Protein AF-A0A838HCY9-F1 (afdb_monomer_lite)

pLDDT: mean 92.93, std 5.8, range [73.19, 98.44]

Foldseek 3Di:
DDPDPVVVVVQLDWDDPDQLDTDGDDDDDPDPDDDPVSVVSNVVSSVVVNDDPVDDDDD

Radius of gyration: 12.64 Å; chains: 1; b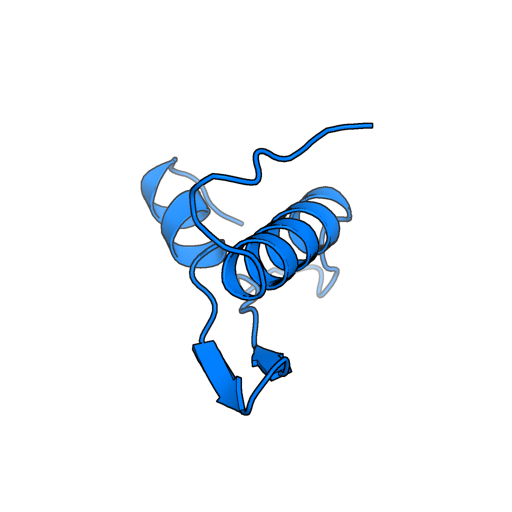ounding box: 28×26×30 Å

Structure (mmCIF, N/CA/C/O backbone):
data_AF-A0A838HCY9-F1
#
_entry.id   AF-A0A838HCY9-F1
#
loop_
_atom_site.group_PDB
_atom_site.id
_atom_site.type_symbol
_atom_site.label_atom_id
_atom_site.label_alt_id
_atom_site.label_comp_id
_atom_site.label_asym_id
_atom_site.label_entity_id
_atom_site.label_seq_id
_atom_site.pdbx_PDB_ins_code
_atom_site.Cartn_x
_atom_site.Cartn_y
_atom_site.Cartn_z
_atom_site.occupancy
_atom_site.B_iso_or_equiv
_atom_site.auth_seq_id
_atom_site.auth_comp_id
_atom_site.auth_asym_id
_atom_site.auth_atom_id
_atom_site.pdbx_PDB_model_num
ATOM 1 N N . MET A 1 1 ? 8.702 -6.713 -15.625 1.00 83.06 1 MET A N 1
ATOM 2 C CA . MET A 1 1 ? 8.480 -5.335 -15.115 1.00 83.06 1 MET A CA 1
ATOM 3 C C . MET A 1 1 ? 7.206 -4.796 -15.740 1.00 83.06 1 MET A C 1
ATOM 5 O O . MET A 1 1 ? 6.971 -5.151 -16.886 1.00 83.06 1 MET A O 1
ATOM 9 N N . PRO A 1 2 ? 6.373 -4.015 -15.031 1.00 87.19 2 PRO A N 1
ATOM 10 C CA . PRO A 1 2 ? 5.152 -3.478 -15.623 1.00 87.19 2 PRO A CA 1
ATOM 11 C C . PRO A 1 2 ? 5.506 -2.560 -16.800 1.00 87.19 2 PRO A C 1
ATOM 13 O O . PRO A 1 2 ? 6.380 -1.703 -16.691 1.00 87.19 2 PRO A O 1
ATOM 16 N N . HIS A 1 3 ? 4.840 -2.769 -17.930 1.00 90.50 3 HIS A N 1
ATOM 17 C CA . HIS A 1 3 ? 5.003 -1.994 -19.162 1.00 90.50 3 HIS A CA 1
ATOM 18 C C . HIS A 1 3 ? 3.832 -1.036 -19.398 1.00 90.50 3 HIS A C 1
ATOM 20 O O . HIS A 1 3 ? 3.891 -0.182 -20.279 1.00 90.50 3 HIS A O 1
ATOM 26 N N . THR A 1 4 ? 2.766 -1.173 -18.609 1.00 95.12 4 THR A N 1
ATOM 27 C CA . THR A 1 4 ? 1.579 -0.323 -18.652 1.00 95.12 4 THR A CA 1
ATOM 28 C C . THR A 1 4 ? 1.207 0.134 -17.247 1.00 95.12 4 THR A C 1
ATOM 30 O O . THR A 1 4 ? 1.574 -0.495 -16.251 1.00 95.12 4 THR A O 1
ATOM 33 N N . VAL A 1 5 ? 0.434 1.219 -17.165 1.00 95.00 5 VAL A N 1
ATOM 34 C CA . VAL A 1 5 ? -0.118 1.705 -15.892 1.00 95.00 5 VAL A CA 1
ATOM 35 C C . VAL A 1 5 ? -1.008 0.644 -15.247 1.00 95.00 5 VAL A C 1
ATOM 37 O O . VAL A 1 5 ? -0.926 0.445 -14.045 1.00 95.00 5 VAL A O 1
ATOM 40 N N . ILE A 1 6 ? -1.791 -0.091 -16.040 1.00 96.44 6 ILE A N 1
ATOM 41 C CA . ILE A 1 6 ? -2.668 -1.160 -15.541 1.00 96.44 6 ILE A CA 1
ATOM 42 C C . ILE A 1 6 ? -1.847 -2.242 -14.831 1.00 96.44 6 ILE A C 1
ATOM 44 O O . ILE A 1 6 ? -2.127 -2.562 -13.685 1.00 96.44 6 ILE A O 1
ATOM 48 N N . GLN A 1 7 ? -0.760 -2.714 -15.448 1.00 93.31 7 GLN A N 1
ATOM 49 C CA . GLN A 1 7 ? 0.121 -3.710 -14.829 1.00 93.31 7 GLN A CA 1
ATOM 50 C C . GLN A 1 7 ? 0.800 -3.196 -13.553 1.00 93.31 7 GLN A C 1
ATOM 52 O O . GLN A 1 7 ? 1.103 -3.981 -12.657 1.00 93.31 7 GLN A O 1
ATOM 57 N N . LEU A 1 8 ? 1.081 -1.891 -13.475 1.00 92.50 8 LEU A N 1
ATOM 58 C CA . LEU A 1 8 ? 1.591 -1.283 -12.250 1.00 92.50 8 LEU A CA 1
ATOM 59 C C . LEU A 1 8 ? 0.515 -1.266 -11.159 1.00 92.50 8 LEU A C 1
ATOM 61 O O . LEU A 1 8 ? 0.820 -1.619 -10.027 1.00 92.50 8 LEU A O 1
ATOM 65 N N . LEU A 1 9 ? -0.722 -0.887 -11.486 1.00 94.31 9 LEU A N 1
ATOM 66 C CA . LEU A 1 9 ? -1.836 -0.897 -10.535 1.00 94.31 9 LEU A CA 1
ATOM 67 C C . LEU A 1 9 ? -2.104 -2.314 -10.013 1.00 94.31 9 LEU A C 1
ATOM 69 O O . LEU A 1 9 ? -2.172 -2.497 -8.801 1.00 94.31 9 LEU A O 1
ATOM 73 N N . ASP A 1 10 ? -2.122 -3.313 -10.899 1.00 94.25 10 ASP A N 1
ATOM 74 C CA . ASP A 1 10 ? -2.277 -4.728 -10.534 1.00 94.25 10 ASP A CA 1
ATOM 75 C C . ASP A 1 10 ? -1.175 -5.202 -9.574 1.00 94.25 10 ASP A C 1
ATOM 77 O O . ASP A 1 10 ? -1.419 -5.993 -8.667 1.00 94.25 10 ASP A O 1
ATOM 81 N N . LEU A 1 11 ? 0.056 -4.715 -9.752 1.00 93.56 11 LEU A N 1
ATOM 82 C CA . LEU A 1 11 ? 1.178 -5.034 -8.868 1.00 93.56 11 LEU A CA 1
ATOM 83 C C . LEU A 1 11 ? 1.026 -4.408 -7.473 1.00 93.56 11 LEU A C 1
ATOM 85 O O . LEU A 1 11 ? 1.578 -4.925 -6.499 1.00 93.56 11 LEU A O 1
ATOM 89 N N . LEU A 1 12 ? 0.320 -3.282 -7.378 1.00 95.19 12 LEU A N 1
ATOM 90 C CA . LEU A 1 12 ? 0.049 -2.602 -6.117 1.00 95.19 12 LEU A CA 1
ATOM 91 C C . LEU A 1 12 ? -1.167 -3.183 -5.391 1.00 95.19 12 LEU A C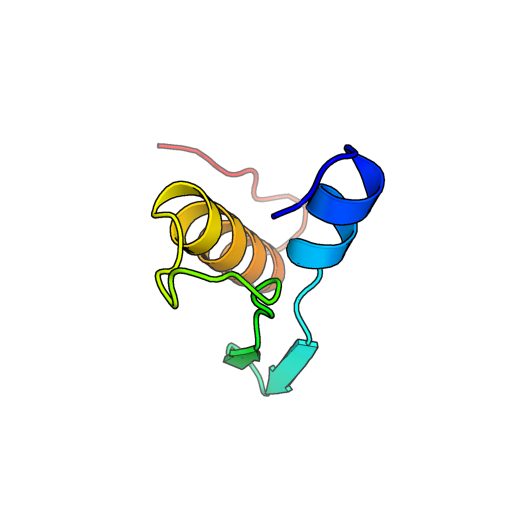 1
ATOM 93 O O . LEU A 1 12 ? -1.370 -2.831 -4.234 1.00 95.19 12 LEU A O 1
ATOM 97 N N . GLU A 1 13 ? -1.979 -4.032 -6.020 1.00 95.62 13 GLU A N 1
ATOM 98 C CA . GLU A 1 13 ? -3.016 -4.788 -5.313 1.00 95.62 13 GLU A CA 1
ATOM 99 C C . GLU A 1 13 ? -2.366 -5.808 -4.371 1.00 95.62 13 GLU A C 1
ATOM 101 O O . GLU A 1 13 ? -1.547 -6.635 -4.785 1.00 95.62 13 GLU A O 1
ATOM 106 N N . LEU A 1 14 ? -2.722 -5.743 -3.088 1.00 97.50 14 LEU A N 1
ATOM 107 C CA . LEU A 1 14 ? -2.179 -6.623 -2.057 1.00 97.50 14 LEU A CA 1
ATOM 108 C C . LEU A 1 14 ? -3.209 -7.674 -1.664 1.00 97.50 14 LEU A C 1
ATOM 110 O O . LEU A 1 14 ? -4.375 -7.367 -1.432 1.00 97.50 14 LEU A O 1
ATOM 114 N N . GLU A 1 15 ? -2.758 -8.916 -1.528 1.00 97.88 15 GLU A N 1
ATOM 115 C CA . GLU A 1 15 ? -3.561 -9.967 -0.910 1.00 97.88 15 GLU A CA 1
ATOM 116 C C . GLU A 1 15 ? -3.485 -9.804 0.612 1.00 97.88 15 GLU A C 1
ATOM 118 O O . GLU A 1 15 ? -2.399 -9.883 1.189 1.00 97.88 15 GLU A O 1
ATOM 123 N N . GLN A 1 16 ? -4.619 -9.582 1.273 1.00 98.00 16 GLN A N 1
ATOM 124 C CA . GLN A 1 16 ? -4.679 -9.608 2.731 1.00 98.00 16 GLN A CA 1
ATOM 125 C C . GLN A 1 16 ? -4.706 -11.060 3.219 1.00 98.00 16 GLN A C 1
ATOM 127 O O . GLN A 1 16 ? -5.573 -11.834 2.820 1.00 98.00 16 GLN A O 1
ATOM 132 N N . LEU A 1 17 ? -3.755 -11.422 4.079 1.00 98.31 17 LEU A N 1
ATOM 133 C CA . LEU A 1 17 ? -3.668 -12.756 4.678 1.00 98.31 17 LEU A CA 1
ATOM 134 C C . LEU A 1 17 ? -4.274 -12.784 6.083 1.00 98.31 17 LEU A C 1
ATOM 136 O O . LEU A 1 17 ? -4.914 -13.765 6.448 1.00 98.31 17 LEU A O 1
ATOM 140 N N . GLU A 1 18 ? -4.070 -11.714 6.856 1.00 97.81 18 GLU A N 1
ATOM 141 C CA . GLU A 1 18 ? -4.588 -11.540 8.218 1.00 97.81 18 GLU A CA 1
ATOM 142 C C . GLU A 1 18 ? -4.719 -10.039 8.553 1.00 97.81 18 GLU A C 1
ATOM 144 O O . GLU A 1 18 ? -4.442 -9.169 7.718 1.00 97.81 18 GLU A O 1
ATOM 149 N N . VAL A 1 19 ? -5.161 -9.715 9.770 1.00 97.25 19 VAL A N 1
ATOM 150 C CA . VAL A 1 19 ? -5.095 -8.352 10.313 1.00 97.25 19 VAL A CA 1
ATOM 151 C C . VAL A 1 19 ? -3.641 -7.885 10.279 1.00 97.25 19 VAL A C 1
ATOM 153 O O . VAL A 1 19 ? -2.752 -8.564 10.787 1.00 97.25 19 VAL A O 1
ATOM 156 N N . ASP A 1 20 ? -3.409 -6.747 9.629 1.00 96.56 20 ASP A N 1
ATOM 157 C CA . ASP A 1 20 ? -2.093 -6.124 9.448 1.00 96.56 20 ASP A CA 1
ATOM 158 C C . ASP A 1 20 ? -1.040 -6.977 8.702 1.00 96.56 20 ASP A C 1
ATOM 160 O O . ASP A 1 20 ? 0.136 -6.611 8.656 1.00 96.56 20 ASP A O 1
ATOM 164 N N . LEU A 1 21 ? -1.447 -8.075 8.047 1.00 98.00 21 LEU A N 1
ATOM 165 C CA . LEU A 1 21 ? -0.568 -8.945 7.260 1.00 98.00 21 LEU A CA 1
ATOM 166 C C . LEU A 1 21 ? -1.005 -9.005 5.793 1.00 98.00 21 LEU A C 1
ATOM 168 O O . LEU A 1 21 ? -2.062 -9.543 5.456 1.00 98.00 21 LEU A O 1
ATOM 172 N N . TYR A 1 22 ? -0.130 -8.524 4.909 1.00 98.44 22 TYR A N 1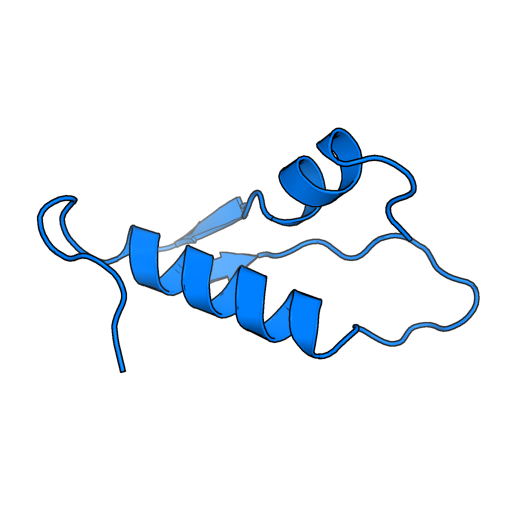
ATOM 173 C CA . TYR A 1 22 ? -0.391 -8.410 3.475 1.00 98.44 22 TYR A CA 1
ATOM 174 C C . TYR A 1 22 ? 0.725 -9.047 2.643 1.00 98.44 22 TYR A C 1
ATOM 176 O O . TYR A 1 22 ? 1.907 -8.953 2.980 1.00 98.44 22 TYR A O 1
ATOM 184 N N . ARG A 1 23 ? 0.358 -9.663 1.517 1.00 97.31 23 ARG A N 1
ATOM 185 C CA . ARG A 1 23 ? 1.279 -10.229 0.527 1.00 97.31 23 ARG A CA 1
ATOM 186 C C . ARG A 1 23 ? 1.251 -9.400 -0.753 1.00 97.31 23 ARG A C 1
ATOM 188 O O . ARG A 1 23 ? 0.245 -9.350 -1.457 1.00 97.31 23 ARG A O 1
ATOM 195 N N . GLY A 1 24 ? 2.393 -8.798 -1.076 1.00 94.62 24 GLY A N 1
ATOM 196 C CA . GLY A 1 24 ? 2.653 -8.189 -2.379 1.00 94.62 24 GLY A CA 1
ATOM 197 C C . GLY A 1 24 ? 3.199 -9.207 -3.379 1.00 94.62 24 GLY A C 1
ATOM 198 O O . GLY A 1 24 ? 3.903 -10.149 -3.009 1.00 94.62 24 GLY A O 1
ATOM 199 N N . ARG A 1 25 ? 2.888 -9.012 -4.661 1.00 91.81 25 ARG A N 1
ATOM 200 C CA . ARG A 1 25 ? 3.484 -9.779 -5.765 1.00 91.81 25 ARG A CA 1
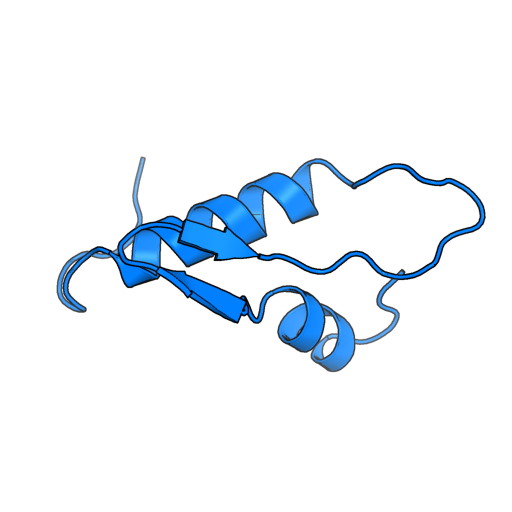ATOM 201 C C . ARG A 1 25 ? 4.690 -9.033 -6.331 1.00 91.81 25 ARG A C 1
ATOM 203 O O . ARG A 1 25 ? 4.871 -7.845 -6.066 1.00 91.81 25 ARG A O 1
ATOM 210 N N . GLN A 1 26 ? 5.507 -9.725 -7.116 1.00 89.56 26 GLN A N 1
ATOM 211 C CA . GLN A 1 26 ? 6.611 -9.157 -7.886 1.00 89.56 26 GLN A CA 1
ATOM 212 C C . GLN A 1 26 ? 6.535 -9.715 -9.320 1.00 89.56 26 GLN A C 1
ATOM 214 O O . GLN A 1 26 ? 6.179 -10.882 -9.474 1.00 89.56 26 GLN A O 1
ATOM 219 N N . PRO A 1 27 ? 6.788 -8.912 -10.373 1.00 85.69 27 PRO A N 1
ATOM 220 C CA . PRO A 1 27 ? 6.732 -9.411 -11.746 1.00 85.69 27 PRO A CA 1
ATOM 221 C C . PRO A 1 27 ? 7.971 -10.238 -12.073 1.00 85.69 27 PRO A C 1
ATOM 223 O O . PRO A 1 27 ? 9.073 -9.730 -11.888 1.00 85.69 27 PRO A O 1
ATOM 226 N N . ASP A 1 28 ? 7.816 -11.408 -12.689 1.00 84.00 28 ASP A N 1
ATOM 227 C CA . ASP A 1 28 ? 8.963 -12.210 -13.118 1.00 84.00 28 ASP A CA 1
ATOM 228 C C . ASP A 1 28 ? 9.955 -11.386 -13.953 1.00 84.00 28 ASP A C 1
ATOM 230 O O . ASP A 1 28 ? 9.623 -10.770 -14.975 1.00 84.00 28 ASP A O 1
ATOM 234 N N . THR A 1 29 ? 11.198 -11.340 -13.480 1.00 81.62 29 THR A N 1
ATOM 235 C CA . THR A 1 29 ? 12.284 -10.611 -14.130 1.00 81.62 29 THR A CA 1
ATOM 236 C C . THR A 1 29 ? 13.561 -11.416 -14.170 1.00 81.62 29 THR A C 1
ATOM 238 O O . THR A 1 29 ? 13.889 -12.134 -13.231 1.00 81.62 29 THR A O 1
ATOM 241 N N . ALA A 1 30 ? 14.339 -11.209 -15.239 1.00 80.12 30 ALA A N 1
ATOM 242 C CA . ALA A 1 30 ? 15.660 -11.815 -15.403 1.00 80.12 30 ALA A CA 1
ATOM 243 C C . ALA A 1 30 ? 16.603 -11.512 -14.222 1.00 80.12 30 ALA A C 1
ATOM 245 O O . ALA A 1 30 ? 17.448 -12.327 -13.869 1.00 80.12 30 ALA A O 1
ATOM 246 N N . MET A 1 31 ? 16.433 -10.349 -13.584 1.00 76.75 31 MET A N 1
ATOM 247 C CA . MET A 1 31 ? 17.043 -10.040 -12.295 1.00 76.75 31 MET A CA 1
ATOM 248 C C . MET A 1 31 ? 15.998 -10.224 -11.196 1.00 76.75 31 MET A C 1
ATOM 250 O O . MET A 1 31 ? 15.040 -9.457 -11.143 1.00 76.75 31 MET A O 1
ATOM 254 N N . GLN A 1 32 ? 16.187 -11.185 -10.294 1.00 73.19 32 GLN A N 1
ATOM 255 C CA . GLN A 1 32 ? 15.311 -11.399 -9.133 1.00 73.19 32 GLN A CA 1
ATOM 256 C C . GLN A 1 32 ? 15.560 -10.356 -8.029 1.00 73.19 32 GLN A C 1
ATOM 258 O O . GLN A 1 32 ? 15.936 -10.677 -6.905 1.00 73.19 32 GLN A O 1
ATOM 263 N N . ARG A 1 33 ? 15.416 -9.072 -8.362 1.00 82.62 33 ARG A N 1
ATOM 264 C CA . ARG A 1 33 ? 15.508 -7.961 -7.412 1.00 82.62 33 ARG A CA 1
ATOM 265 C C . ARG A 1 33 ? 14.197 -7.197 -7.409 1.00 82.62 33 ARG A C 1
ATOM 267 O O . ARG A 1 33 ? 13.636 -6.913 -8.466 1.00 82.62 33 ARG A O 1
ATOM 274 N N . VAL A 1 34 ? 13.739 -6.835 -6.217 1.00 84.00 34 VAL A N 1
ATOM 275 C CA . VAL A 1 34 ? 12.593 -5.942 -6.057 1.00 84.00 34 VAL A CA 1
ATOM 276 C C . VAL A 1 34 ? 13.085 -4.501 -6.143 1.00 84.00 34 VAL A C 1
ATOM 278 O O . VAL A 1 34 ? 14.101 -4.144 -5.545 1.00 84.00 34 VAL A O 1
ATOM 281 N N . PHE A 1 35 ? 12.379 -3.665 -6.899 1.00 88.50 35 PHE A N 1
ATOM 282 C CA . PHE A 1 35 ? 12.679 -2.238 -6.965 1.00 88.50 35 PHE A CA 1
ATOM 283 C C . PHE A 1 35 ? 12.274 -1.558 -5.653 1.00 88.50 35 PHE A C 1
ATOM 285 O O . PHE A 1 35 ? 11.177 -1.789 -5.152 1.00 88.50 35 PHE A O 1
ATOM 292 N N . GLY A 1 36 ? 13.120 -0.673 -5.118 1.00 91.25 36 GLY A N 1
ATOM 293 C CA . GLY A 1 36 ? 12.833 0.019 -3.853 1.00 91.25 36 GLY A CA 1
ATOM 294 C C . GLY A 1 36 ? 11.508 0.790 -3.874 1.00 91.25 36 GLY A C 1
ATOM 295 O O . GLY A 1 36 ? 10.749 0.729 -2.914 1.00 91.25 36 GLY A O 1
ATOM 296 N N . GLY A 1 37 ? 11.176 1.423 -5.005 1.00 93.25 37 GLY A N 1
ATOM 297 C CA . GLY A 1 37 ? 9.885 2.092 -5.192 1.00 93.25 37 GLY A CA 1
ATOM 298 C C . GLY A 1 37 ? 8.683 1.143 -5.135 1.00 93.25 37 GLY A C 1
ATOM 299 O O . GLY A 1 37 ? 7.643 1.525 -4.613 1.00 93.25 37 GLY A O 1
ATOM 300 N N . GLN A 1 38 ? 8.828 -0.106 -5.596 1.00 93.56 38 GLN A N 1
ATOM 301 C CA . GLN A 1 38 ? 7.775 -1.118 -5.468 1.00 93.56 38 GLN A CA 1
ATOM 302 C C . GLN A 1 38 ? 7.559 -1.482 -3.996 1.00 93.56 38 GLN A C 1
ATOM 304 O O . GLN A 1 38 ? 6.421 -1.472 -3.536 1.00 93.56 38 GLN A O 1
ATOM 309 N N . VAL A 1 39 ? 8.641 -1.756 -3.256 1.00 95.38 39 VAL A N 1
ATOM 310 C CA . VAL A 1 39 ? 8.561 -2.079 -1.821 1.00 95.38 39 VAL A CA 1
ATOM 311 C C . VAL A 1 39 ? 7.914 -0.930 -1.051 1.00 95.38 39 VAL A C 1
ATOM 313 O O . VAL A 1 39 ? 6.995 -1.161 -0.273 1.00 95.38 39 VAL A O 1
ATOM 316 N N . ALA A 1 40 ? 8.348 0.307 -1.304 1.00 96.56 40 ALA A N 1
ATOM 317 C CA . ALA A 1 40 ? 7.800 1.490 -0.651 1.00 96.56 40 ALA A CA 1
ATOM 318 C C . ALA A 1 40 ? 6.309 1.690 -0.966 1.00 96.56 40 ALA A C 1
ATOM 320 O O . ALA A 1 40 ? 5.523 1.921 -0.053 1.00 96.56 40 ALA A O 1
ATOM 321 N N . ALA A 1 41 ? 5.900 1.557 -2.231 1.00 95.94 41 ALA A N 1
ATOM 322 C CA . ALA A 1 41 ? 4.504 1.726 -2.631 1.00 95.94 41 ALA A CA 1
ATOM 323 C C . ALA A 1 41 ? 3.590 0.632 -2.057 1.00 95.94 41 ALA A C 1
ATOM 325 O O . ALA A 1 41 ? 2.509 0.938 -1.559 1.00 95.94 41 ALA A O 1
ATOM 326 N N . GLN A 1 42 ? 4.028 -0.632 -2.079 1.00 97.12 42 GLN A N 1
ATOM 327 C CA . GLN A 1 42 ? 3.280 -1.744 -1.485 1.00 97.12 42 GLN A CA 1
ATOM 328 C C . GLN A 1 42 ? 3.189 -1.597 0.043 1.00 97.12 42 GLN A C 1
ATOM 330 O O . GLN A 1 42 ? 2.112 -1.764 0.605 1.00 97.12 42 GLN A O 1
ATOM 335 N N . ALA A 1 43 ? 4.275 -1.210 0.719 1.00 97.25 43 ALA A N 1
ATOM 336 C CA . ALA 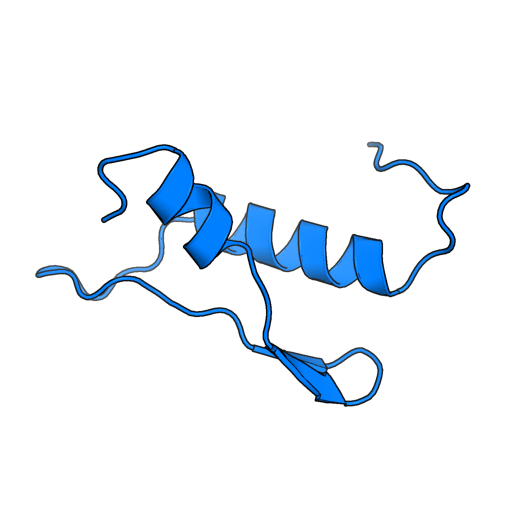A 1 43 ? 4.254 -0.955 2.161 1.00 97.25 43 ALA A CA 1
ATOM 337 C C . ALA A 1 43 ? 3.308 0.199 2.529 1.00 97.25 43 ALA A C 1
ATOM 339 O O . ALA A 1 43 ? 2.525 0.083 3.471 1.00 97.25 43 ALA A O 1
ATOM 340 N N . LEU A 1 44 ? 3.337 1.289 1.757 1.00 97.19 44 LEU A N 1
ATOM 341 C CA . LEU A 1 44 ? 2.444 2.426 1.958 1.00 97.19 44 LEU A CA 1
ATOM 342 C C . LEU A 1 44 ? 0.980 2.030 1.767 1.00 97.19 44 LEU A C 1
ATOM 344 O O . LEU A 1 44 ? 0.133 2.388 2.578 1.00 97.19 44 LEU A O 1
ATOM 348 N N . ARG A 1 45 ? 0.689 1.247 0.725 1.00 96.62 45 ARG A N 1
ATOM 349 C CA . ARG A 1 45 ? -0.661 0.758 0.457 1.00 96.62 45 ARG A CA 1
ATOM 350 C C . ARG A 1 45 ? -1.173 -0.150 1.573 1.00 96.62 45 ARG A C 1
ATOM 352 O O . ARG A 1 45 ? -2.308 0.027 2.001 1.00 96.62 45 ARG A O 1
ATOM 359 N N . ALA A 1 46 ? -0.338 -1.054 2.086 1.00 97.88 46 ALA A N 1
ATOM 360 C CA . ALA A 1 46 ? -0.677 -1.863 3.256 1.00 97.88 46 ALA A CA 1
ATOM 361 C C . ALA A 1 46 ? -1.033 -0.979 4.461 1.00 97.88 46 ALA A C 1
ATOM 363 O O . ALA A 1 46 ? -2.065 -1.197 5.083 1.00 97.88 46 ALA A O 1
ATOM 364 N N . ALA A 1 47 ? -0.237 0.059 4.742 1.00 97.12 47 ALA A N 1
ATOM 365 C CA . ALA A 1 47 ? -0.509 0.996 5.832 1.00 97.12 47 ALA A CA 1
ATOM 366 C C . ALA A 1 47 ? -1.815 1.787 5.632 1.00 97.12 47 ALA A C 1
ATOM 368 O O . ALA A 1 47 ? -2.566 1.988 6.581 1.00 97.12 47 ALA A O 1
ATOM 369 N N . CYS A 1 48 ? -2.135 2.198 4.402 1.00 96.12 48 CYS A N 1
ATOM 370 C CA . CYS A 1 48 ? -3.410 2.853 4.107 1.00 96.12 48 CYS A CA 1
ATOM 371 C C . CYS A 1 48 ? -4.624 1.943 4.372 1.00 96.12 48 CYS A C 1
ATOM 373 O O . CYS A 1 48 ? -5.680 2.452 4.728 1.00 96.12 48 CYS A O 1
ATOM 375 N N . HIS A 1 49 ? -4.486 0.618 4.251 1.00 95.81 49 HIS A N 1
ATOM 376 C CA . HIS A 1 49 ? -5.563 -0.333 4.558 1.00 95.81 49 HIS A CA 1
ATOM 377 C C . HIS A 1 49 ? -5.805 -0.546 6.064 1.00 95.81 49 HIS A C 1
ATOM 379 O O . HIS A 1 49 ? -6.815 -1.142 6.430 1.00 95.81 49 HIS A O 1
ATOM 385 N N . THR A 1 50 ? -4.917 -0.066 6.943 1.00 96.88 50 THR A N 1
ATOM 386 C CA . THR A 1 50 ? -5.052 -0.212 8.408 1.00 96.88 50 THR A CA 1
ATOM 387 C C . THR A 1 50 ? -5.570 1.052 9.098 1.00 96.88 50 THR A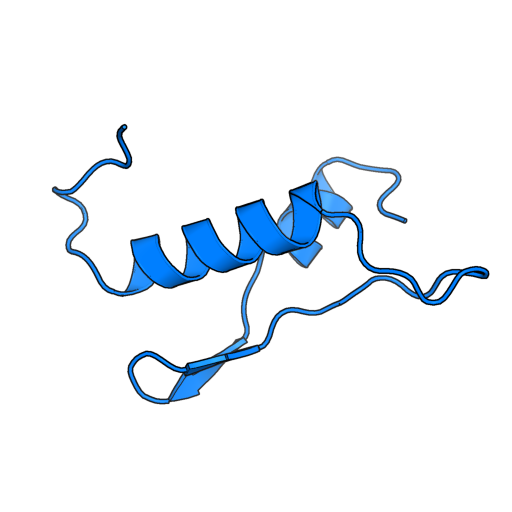 C 1
ATOM 389 O O . THR A 1 50 ? -5.768 1.079 10.316 1.00 96.88 50 THR A O 1
ATOM 392 N N . VAL A 1 51 ? -5.812 2.116 8.331 1.00 96.31 51 VAL A N 1
ATOM 393 C CA . VAL A 1 51 ? -6.339 3.392 8.820 1.00 96.31 51 VAL A CA 1
ATOM 394 C C . VAL A 1 51 ? -7.701 3.696 8.197 1.00 96.31 51 VAL A C 1
ATOM 396 O O . VAL A 1 51 ? -8.080 3.118 7.184 1.00 96.31 51 VAL A O 1
ATOM 399 N N . GLY A 1 52 ? -8.466 4.579 8.840 1.00 95.00 52 GLY A N 1
ATOM 400 C CA . GLY A 1 52 ? -9.755 5.024 8.309 1.00 95.00 52 GLY A CA 1
ATOM 401 C C . GLY A 1 52 ? -9.561 5.949 7.107 1.00 95.00 52 GLY A C 1
ATOM 402 O O . GLY A 1 52 ? -8.511 6.580 6.972 1.00 95.00 52 GLY A O 1
ATOM 403 N N . GLU A 1 53 ? -10.569 6.039 6.239 1.00 93.88 53 GLU A N 1
ATOM 404 C CA . GLU A 1 53 ? -10.517 6.829 4.998 1.00 93.88 53 GLU A CA 1
ATOM 405 C C . GLU A 1 53 ? -10.279 8.331 5.243 1.00 93.88 53 GLU A C 1
ATOM 407 O O . GLU A 1 53 ? -9.800 9.041 4.360 1.00 93.88 53 GLU A O 1
ATOM 412 N N . GLU A 1 54 ? -10.557 8.824 6.453 1.00 96.88 54 GLU A N 1
ATOM 413 C CA . GLU A 1 54 ? -10.272 10.196 6.874 1.00 96.88 54 GLU A CA 1
ATOM 414 C C . GLU A 1 54 ? -8.771 10.495 7.033 1.00 96.88 54 GLU A C 1
ATOM 416 O O . GLU A 1 54 ? -8.370 11.661 7.082 1.00 96.88 54 GLU A O 1
ATOM 421 N N . ARG A 1 55 ? -7.927 9.458 7.122 1.00 95.69 55 ARG A N 1
ATOM 422 C CA . ARG A 1 55 ? -6.482 9.581 7.340 1.00 95.69 55 ARG A CA 1
ATOM 423 C C . ARG A 1 55 ? -5.720 9.501 6.020 1.00 95.69 55 ARG A C 1
ATOM 425 O O . ARG A 1 55 ? -5.332 8.432 5.558 1.00 95.69 55 ARG A O 1
ATOM 432 N N . GLY A 1 56 ? -5.464 10.672 5.437 1.00 95.31 56 GLY A N 1
ATOM 433 C CA . GLY A 1 56 ? -4.592 10.824 4.272 1.00 95.31 56 GLY A CA 1
ATOM 434 C C . GLY A 1 56 ? -3.109 10.639 4.608 1.00 95.31 56 GLY A C 1
ATOM 435 O O . GLY A 1 56 ? -2.649 11.023 5.683 1.00 95.31 56 GLY A O 1
ATOM 436 N N . VAL A 1 57 ? -2.348 10.073 3.670 1.00 95.81 57 VAL A N 1
ATOM 437 C CA . VAL A 1 57 ? -0.900 9.872 3.817 1.00 95.81 57 VAL A CA 1
ATOM 438 C C . VAL A 1 57 ? -0.150 11.211 3.823 1.00 95.81 57 VAL A C 1
ATOM 440 O O . VAL A 1 57 ? -0.463 12.101 3.032 1.00 95.81 57 VAL A O 1
ATOM 443 N N . HIS A 1 58 ? 0.842 11.359 4.703 1.00 95.00 58 HIS A N 1
ATOM 444 C CA . HIS A 1 58 ? 1.632 12.587 4.865 1.00 95.00 58 HIS A CA 1
ATOM 445 C C . HIS A 1 58 ? 3.056 12.289 5.385 1.00 95.00 58 HIS A C 1
ATOM 447 O O . HIS A 1 58 ? 3.371 11.135 5.682 1.00 95.00 58 HIS A O 1
ATOM 453 N N . SER A 1 59 ? 3.904 13.325 5.512 1.00 85.75 59 SER A N 1
ATOM 454 C CA . SER A 1 59 ? 5.275 13.263 6.062 1.00 85.75 59 SER A CA 1
ATOM 455 C C . SER A 1 59 ? 5.607 14.466 6.932 1.00 85.75 59 SER A C 1
ATOM 457 O O . SER A 1 59 ? 5.352 15.588 6.438 1.00 85.75 59 SER A O 1
#

Secondary structure (DSSP, 8-state):
---SHHHHHHHH--EEEETTEEE------SS----HHHHHHHHHHHHHTTS-TT-----

Sequence (59 aa):
MPHTVIQLLDLLELEQLEVDLYRGRQPDTAMQRVFGGQVAAQALRAACHTVGEERGVHS